Protein AF-H6CS92-F1 (afdb_monomer_lite)

Organism: NCBI:txid32224

Sequence (119 aa):
ASGGAFRDWPVEKLKEVKVADALKHPNWNMGKKITVDSATLFNKGLEVIEAHYLFGAEYDDIEIVIHPQSIIHSMIETQDSSVLAQLGWPDMRLPILYTMSWPERIYCSEVTWPRLDLC

Radius of gyration: 16.52 Å; chains: 1; bounding box: 40×36×41 Å

InterPro domains:
  IPR003821 1-deoxy-D-xylulose 5-phosphate reductoisomerase [PTHR30525] (1-119)
  IPR013644 1-deoxy-D-xylulose 5-phosphate reductoisomerase, C-terminal [PF08436] (1-55)
  IPR026877 DXP reductoisomerase, C-terminal domain [PF13288] (87-117)

Secondary structure (DSSP, 8-state):
----TTTTS-GGGGGG--HHHHT--SS----HHHHHHHHTTHHHHHHHHHHHHHH---GGG------TT--EEEEEE-TTS-EEEEE--S-THHHHHHHHHTTS-----TTTSPPPP--

Foldseek 3Di:
DLCAQCNPPDPVCVVVDDLVSLCPTDADDDDSVVSNCSNVVVNVVVVLVVCCVVPVDDSVLDDDDHDNQCQFVDWDQDPVRDIDTDGDRPDPVVVVQCVVQPPDDDDDDCVRGNDDDPD

pLDDT: mean 92.01, std 5.82, range [71.38, 98.25]

Structure (mmCIF, N/CA/C/O backbone):
data_AF-H6CS92-F1
#
_entry.id   AF-H6CS92-F1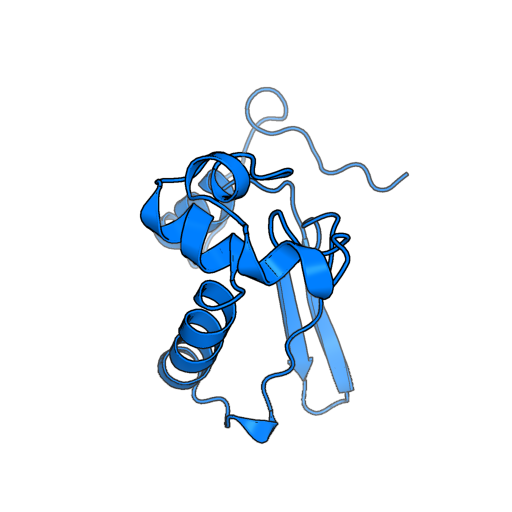
#
loop_
_atom_site.group_PDB
_atom_site.id
_atom_site.type_symbol
_atom_site.label_atom_id
_atom_site.label_alt_id
_atom_site.label_comp_id
_atom_site.label_asym_id
_atom_site.label_entity_id
_atom_site.label_seq_id
_atom_site.pdbx_PDB_ins_code
_atom_site.Cartn_x
_atom_site.Cartn_y
_atom_site.Cartn_z
_atom_site.occupancy
_atom_site.B_iso_or_equiv
_atom_site.auth_seq_id
_atom_site.auth_comp_id
_atom_site.auth_asym_id
_atom_site.auth_atom_id
_atom_site.pdbx_PDB_model_num
ATOM 1 N N . ALA A 1 1 ? -1.927 -2.533 4.140 1.00 81.00 1 ALA A N 1
ATOM 2 C CA . ALA A 1 1 ? -2.192 -1.227 4.800 1.00 81.00 1 ALA A CA 1
ATOM 3 C C . ALA A 1 1 ? -1.440 -1.148 6.127 1.00 81.00 1 ALA A C 1
ATOM 5 O O . ALA A 1 1 ? -1.351 -2.168 6.789 1.00 81.00 1 ALA A O 1
ATOM 6 N N . SER A 1 2 ? -0.954 0.016 6.574 1.00 81.81 2 SER A N 1
ATOM 7 C CA . SER A 1 2 ? -0.277 0.138 7.888 1.00 81.81 2 SER A CA 1
ATOM 8 C C . SER A 1 2 ? -1.219 -0.086 9.088 1.00 81.81 2 SER A C 1
ATOM 10 O O . SER A 1 2 ? -0.782 -0.490 10.168 1.00 81.81 2 SER A O 1
ATOM 12 N N . GLY A 1 3 ? -2.519 0.167 8.889 1.00 79.38 3 GLY A N 1
ATOM 13 C CA . GLY A 1 3 ? -3.561 0.137 9.920 1.00 79.38 3 GLY A CA 1
ATOM 14 C C . GLY A 1 3 ? -3.850 1.498 10.567 1.00 79.38 3 GLY A C 1
ATOM 15 O O . GLY A 1 3 ? -4.811 1.609 11.319 1.00 79.38 3 GLY A O 1
ATOM 16 N N . GLY A 1 4 ? -3.065 2.536 10.254 1.00 83.12 4 GLY A N 1
ATOM 17 C CA . GLY A 1 4 ? -3.279 3.892 10.767 1.00 83.12 4 GLY A CA 1
ATOM 18 C C . GLY A 1 4 ? -2.969 4.062 12.262 1.00 83.12 4 GLY A C 1
ATOM 19 O O . GLY A 1 4 ? -2.523 3.140 12.943 1.00 83.12 4 GLY A O 1
ATOM 20 N N . ALA A 1 5 ? -3.188 5.274 12.782 1.00 82.44 5 ALA A N 1
ATOM 21 C CA . ALA A 1 5 ? -2.836 5.644 14.160 1.00 82.44 5 ALA A CA 1
ATOM 22 C C . ALA A 1 5 ? -3.700 4.959 15.239 1.00 82.44 5 ALA A C 1
ATOM 24 O O . ALA A 1 5 ? -3.266 4.826 16.382 1.00 82.44 5 ALA A O 1
ATOM 25 N N . PHE A 1 6 ? -4.915 4.526 14.886 1.00 88.94 6 PHE A N 1
ATOM 26 C CA . PHE A 1 6 ? -5.904 4.007 15.837 1.00 88.94 6 PHE A CA 1
ATOM 27 C C . PHE A 1 6 ? -6.057 2.484 15.816 1.00 88.94 6 PHE A C 1
ATOM 29 O O . PHE A 1 6 ? -6.911 1.964 16.526 1.00 88.94 6 PHE A O 1
ATOM 36 N N . ARG A 1 7 ? -5.229 1.767 15.042 1.00 86.12 7 ARG A N 1
ATOM 37 C CA . ARG A 1 7 ? -5.308 0.305 14.871 1.00 86.12 7 ARG A CA 1
ATOM 38 C C . ARG A 1 7 ? -5.452 -0.454 16.192 1.00 86.12 7 ARG A C 1
ATOM 40 O O . ARG A 1 7 ? -6.283 -1.345 16.299 1.00 86.12 7 ARG A O 1
ATOM 47 N N . ASP A 1 8 ? -4.629 -0.088 17.172 1.00 87.25 8 ASP A N 1
ATOM 48 C CA . ASP A 1 8 ? -4.508 -0.805 18.445 1.00 87.25 8 ASP A CA 1
ATOM 49 C C . ASP A 1 8 ? -5.315 -0.131 19.574 1.00 87.25 8 ASP A C 1
ATOM 51 O O . ASP A 1 8 ? -5.143 -0.448 20.752 1.00 87.25 8 ASP A O 1
ATOM 55 N N . TRP A 1 9 ? -6.163 0.853 19.249 1.00 89.69 9 TRP A N 1
ATOM 56 C CA . TRP A 1 9 ? -6.960 1.565 20.245 1.00 89.69 9 TRP A CA 1
ATOM 57 C C . TRP A 1 9 ? -8.256 0.802 20.554 1.00 89.69 9 TRP A C 1
ATOM 59 O O . TRP A 1 9 ? -8.882 0.261 19.643 1.00 89.69 9 TRP A O 1
ATOM 69 N N . PRO A 1 10 ? -8.717 0.804 21.819 1.00 92.38 10 PRO A N 1
ATOM 70 C CA . PRO A 1 10 ? -10.042 0.301 22.164 1.00 92.38 10 PRO A CA 1
ATOM 71 C C . PRO A 1 10 ? -11.140 1.037 21.391 1.00 92.38 10 PRO A C 1
ATOM 73 O O . PRO A 1 10 ? -11.102 2.267 21.273 1.00 92.38 10 PRO A O 1
ATOM 76 N N . VAL A 1 11 ? -12.142 0.294 20.918 1.00 91.81 11 VAL A N 1
ATOM 77 C CA . VAL A 1 11 ? -13.250 0.817 20.100 1.00 91.81 11 VAL A CA 1
ATOM 78 C C . VAL A 1 11 ? -13.990 1.952 20.811 1.00 91.81 11 VAL A C 1
ATOM 80 O O . VAL A 1 11 ? -14.405 2.926 20.185 1.00 91.81 11 VAL A O 1
ATOM 83 N N . GLU A 1 12 ? -14.110 1.880 22.133 1.00 94.12 12 GLU A N 1
ATOM 84 C CA . GLU A 1 12 ? -14.791 2.876 22.959 1.00 94.12 12 GLU A CA 1
ATOM 85 C C . GLU A 1 12 ? -14.104 4.243 22.879 1.00 94.12 12 GLU A C 1
ATOM 87 O O . GLU A 1 12 ? -14.780 5.272 22.884 1.00 94.12 12 GLU A O 1
ATOM 92 N N . LYS A 1 13 ? -12.771 4.260 22.739 1.00 92.38 13 LYS A N 1
ATOM 93 C CA . LYS A 1 13 ? -11.983 5.494 22.622 1.00 92.38 13 LYS A CA 1
ATOM 94 C C . LYS A 1 13 ? -12.112 6.153 21.254 1.00 92.38 13 LYS A C 1
ATOM 96 O O . LYS A 1 13 ? -11.861 7.350 21.143 1.00 92.38 13 LYS A O 1
ATOM 101 N N . LEU A 1 14 ? -12.530 5.412 20.224 1.00 91.94 14 LEU A N 1
ATOM 102 C CA . LEU A 1 14 ? -12.639 5.936 18.858 1.00 91.94 14 LEU A CA 1
ATOM 103 C C . LEU A 1 14 ? -13.655 7.081 18.741 1.00 91.94 14 LEU A C 1
ATOM 105 O O . LEU A 1 14 ? -13.540 7.905 17.842 1.00 91.94 14 LEU A O 1
ATOM 109 N N . LYS A 1 15 ? -14.619 7.183 19.666 1.00 92.00 15 LYS A N 1
ATOM 110 C CA . LYS A 1 15 ? -15.614 8.270 19.692 1.00 92.00 15 LYS A CA 1
ATOM 111 C C . LYS A 1 15 ? -15.035 9.624 20.110 1.00 92.00 15 LYS A C 1
ATOM 113 O O . LYS A 1 15 ? -15.647 10.652 19.842 1.00 92.00 15 LYS A O 1
ATOM 118 N N . GLU A 1 16 ? -13.883 9.625 20.775 1.00 93.81 16 GLU A N 1
ATOM 119 C CA . GLU A 1 16 ? -13.283 10.816 21.389 1.00 93.81 16 GLU A CA 1
ATOM 120 C C . GLU A 1 16 ? -11.994 11.268 20.686 1.00 93.81 16 GLU A C 1
ATOM 122 O O . GLU A 1 16 ? -11.365 12.243 21.108 1.00 93.81 16 GLU A O 1
ATOM 127 N N . VAL A 1 17 ? -11.590 10.571 19.617 1.00 93.50 17 VAL A N 1
ATOM 128 C CA . VAL A 1 17 ? -10.349 10.859 18.889 1.00 93.50 17 VAL A CA 1
ATOM 129 C C . VAL A 1 17 ? -10.372 12.256 18.284 1.00 93.50 17 VAL A C 1
ATOM 131 O O . VAL A 1 17 ? -11.384 12.727 17.759 1.00 93.50 17 VAL A O 1
ATOM 134 N N . LYS A 1 18 ? -9.222 12.925 18.317 1.00 92.56 18 LYS A N 1
ATOM 135 C CA . LYS A 1 18 ? -9.041 14.244 17.713 1.00 92.56 18 LYS A CA 1
ATOM 136 C C . LYS A 1 18 ? -8.142 14.145 16.492 1.00 92.56 18 LYS A C 1
ATOM 138 O O . LYS A 1 18 ? -7.320 13.243 16.356 1.00 92.56 18 LYS A O 1
ATOM 143 N N . VAL A 1 19 ? -8.211 15.164 15.636 1.00 90.06 19 VAL A N 1
ATOM 144 C CA . VAL A 1 19 ? -7.291 15.307 14.494 1.00 90.06 19 VAL A CA 1
ATOM 145 C C . VAL A 1 19 ? -5.830 15.262 14.955 1.00 90.06 19 VAL A C 1
ATOM 147 O O . VAL A 1 19 ? -4.998 14.634 14.312 1.00 90.06 19 VAL A O 1
ATOM 150 N N . ALA A 1 20 ? -5.517 15.871 16.102 1.00 89.81 20 ALA A N 1
ATOM 151 C CA . ALA A 1 20 ? -4.171 15.848 16.672 1.00 89.81 20 ALA A CA 1
ATOM 152 C C . ALA A 1 20 ? -3.669 14.432 17.020 1.00 89.81 20 ALA A C 1
ATOM 154 O O . ALA A 1 20 ? -2.460 14.206 17.005 1.00 89.81 20 ALA A O 1
ATOM 155 N N . ASP A 1 21 ? -4.571 13.491 17.310 1.00 88.31 21 ASP A N 1
ATOM 156 C CA . ASP A 1 21 ? -4.221 12.094 17.575 1.00 88.31 21 ASP A CA 1
ATOM 157 C C . ASP A 1 21 ? -3.947 11.346 16.267 1.00 88.31 21 ASP A C 1
ATOM 159 O O . ASP A 1 21 ? -2.953 10.631 16.166 1.00 88.31 21 ASP A O 1
ATOM 163 N N . ALA A 1 22 ? -4.756 11.598 15.231 1.00 87.19 22 ALA A N 1
ATOM 164 C CA . ALA A 1 22 ? -4.569 11.014 13.903 1.00 87.19 22 ALA A CA 1
ATOM 165 C C . ALA A 1 22 ? -3.238 11.433 13.252 1.00 87.19 22 ALA A C 1
ATOM 167 O O . ALA A 1 22 ? -2.607 10.636 12.564 1.00 87.19 22 ALA A O 1
ATOM 168 N N . LEU A 1 23 ? -2.782 12.671 13.489 1.00 86.38 23 LEU A N 1
ATOM 169 C CA . LEU A 1 23 ? -1.551 13.213 12.896 1.00 86.38 23 LEU A CA 1
ATOM 170 C C . LEU A 1 23 ? -0.250 12.558 13.399 1.00 86.38 23 LEU A C 1
ATOM 172 O O . LEU A 1 23 ? 0.814 12.836 12.849 1.00 86.38 23 LEU A O 1
ATOM 176 N N . LYS A 1 24 ? -0.309 11.674 14.402 1.00 80.19 24 LYS A N 1
ATOM 177 C CA . LYS A 1 24 ? 0.842 10.924 14.930 1.00 80.19 24 LYS A CA 1
ATOM 178 C C . LYS A 1 24 ? 1.010 9.584 14.197 1.00 80.19 24 LYS A C 1
ATOM 180 O O . LYS A 1 24 ? 0.887 8.521 14.800 1.00 80.19 24 LYS A O 1
ATOM 185 N N . HIS A 1 25 ? 1.243 9.625 12.884 1.00 74.62 25 HIS A N 1
ATOM 186 C CA . HIS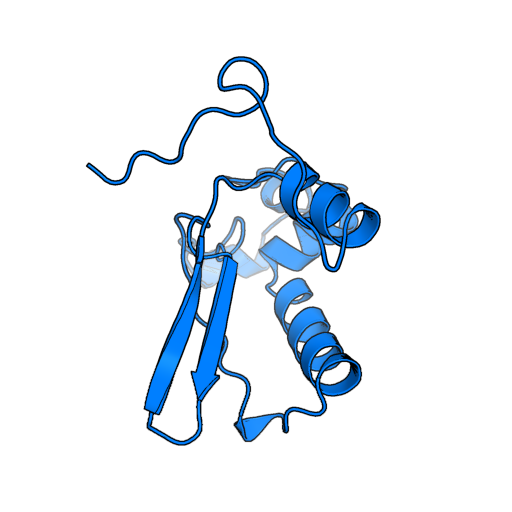 A 1 25 ? 1.347 8.406 12.075 1.00 74.62 25 HIS A CA 1
ATOM 187 C C . HIS A 1 25 ? 2.660 7.643 12.361 1.00 74.62 25 HIS A C 1
ATOM 189 O O . HIS A 1 25 ? 3.722 8.263 12.347 1.00 74.62 25 HIS A O 1
ATOM 195 N N . PRO A 1 26 ? 2.629 6.309 12.564 1.00 71.38 26 PRO A N 1
ATOM 196 C CA . PRO A 1 26 ? 3.803 5.551 13.015 1.00 71.38 26 PRO A CA 1
ATOM 197 C C . PRO A 1 26 ? 4.915 5.411 11.962 1.00 71.38 26 PRO A C 1
ATOM 199 O O . PRO A 1 26 ? 6.088 5.459 12.312 1.00 71.38 26 PRO A O 1
ATOM 202 N N . ASN A 1 27 ? 4.556 5.256 10.680 1.00 72.44 27 ASN A N 1
ATOM 203 C CA . ASN A 1 27 ? 5.518 4.828 9.648 1.00 72.44 27 ASN A CA 1
ATOM 204 C C . ASN A 1 27 ? 5.822 5.865 8.556 1.00 72.44 27 ASN A C 1
ATOM 206 O O . ASN A 1 27 ? 6.776 5.696 7.809 1.00 72.44 27 ASN A O 1
ATOM 210 N N . TRP A 1 28 ? 4.990 6.897 8.407 1.00 74.06 28 TRP A N 1
ATOM 211 C CA . TRP A 1 28 ? 4.991 7.757 7.223 1.00 74.06 28 TRP A CA 1
ATOM 212 C C . TRP A 1 28 ? 4.858 9.219 7.629 1.00 74.06 28 TRP A C 1
ATOM 214 O O . TRP A 1 28 ? 4.011 9.562 8.454 1.00 74.06 28 TRP A O 1
ATOM 224 N N . ASN A 1 29 ? 5.657 10.084 7.006 1.00 80.50 29 ASN A N 1
ATOM 225 C CA . ASN A 1 29 ? 5.516 11.530 7.117 1.00 80.50 29 ASN A CA 1
ATOM 226 C C . ASN A 1 29 ? 4.734 12.046 5.903 1.00 80.50 29 ASN A C 1
ATOM 228 O O . ASN A 1 29 ? 5.256 12.067 4.790 1.00 80.50 29 ASN A O 1
ATOM 232 N N . MET A 1 30 ? 3.464 12.401 6.108 1.00 87.50 30 MET A N 1
ATOM 233 C CA . MET A 1 30 ? 2.524 12.713 5.028 1.00 87.50 30 MET A CA 1
ATOM 234 C C . MET A 1 30 ? 1.714 13.983 5.314 1.00 87.50 30 MET A C 1
ATOM 236 O O . MET A 1 30 ? 1.656 14.482 6.440 1.00 87.50 30 MET A O 1
ATOM 240 N N . GLY A 1 31 ? 1.037 14.495 4.283 1.00 89.19 31 GLY A N 1
ATOM 241 C CA . GLY A 1 31 ? 0.110 15.618 4.415 1.00 89.19 31 GLY A CA 1
ATOM 242 C C . GLY A 1 31 ? -1.077 15.309 5.339 1.00 89.19 31 GLY A C 1
ATOM 243 O O . GLY A 1 31 ? -1.530 14.174 5.450 1.00 89.19 31 GLY A O 1
ATOM 244 N N . LYS A 1 32 ? -1.640 16.341 5.980 1.00 90.94 32 LYS A N 1
ATOM 245 C CA . LYS A 1 32 ? -2.677 16.175 7.020 1.00 90.94 32 LYS A CA 1
ATOM 246 C C . LYS A 1 32 ? -3.897 15.361 6.566 1.00 90.94 32 LYS A C 1
ATOM 248 O O . LYS A 1 32 ? -4.380 14.541 7.336 1.00 90.94 32 LYS A O 1
ATOM 253 N N . LYS A 1 33 ? -4.380 15.576 5.335 1.00 92.94 33 LYS A N 1
ATOM 254 C CA . LYS A 1 33 ? -5.566 14.890 4.788 1.00 92.94 33 LYS A CA 1
ATOM 255 C C . LYS A 1 33 ? -5.345 13.380 4.696 1.00 92.94 33 LYS A C 1
ATOM 257 O O . LYS A 1 33 ? -6.092 12.627 5.303 1.00 92.94 33 LYS A O 1
ATOM 262 N N . ILE A 1 34 ? -4.288 12.952 4.003 1.00 89.06 34 ILE A N 1
ATOM 263 C CA . ILE A 1 34 ? -3.968 11.525 3.843 1.00 89.06 34 ILE A CA 1
ATOM 264 C C . ILE A 1 34 ? -3.648 10.859 5.187 1.00 89.06 34 ILE A C 1
ATOM 266 O O . ILE A 1 34 ? -4.012 9.710 5.413 1.00 89.06 34 ILE A O 1
ATOM 270 N N . THR A 1 35 ? -3.045 11.591 6.126 1.00 88.50 35 THR A N 1
ATOM 271 C CA . THR A 1 35 ? -2.798 11.071 7.472 1.00 88.50 35 THR A CA 1
ATOM 272 C C . THR A 1 35 ? -4.095 10.779 8.233 1.00 88.50 35 THR A C 1
ATOM 274 O O . THR A 1 35 ? -4.204 9.728 8.863 1.00 88.50 35 THR A O 1
ATOM 277 N N . VAL A 1 36 ? -5.095 11.663 8.148 1.00 91.12 36 VAL A N 1
ATOM 278 C CA . VAL A 1 36 ? -6.419 11.422 8.747 1.00 91.12 36 VAL A CA 1
ATOM 279 C C . VAL A 1 36 ? -7.133 10.267 8.045 1.00 91.12 36 VAL A C 1
ATOM 281 O O . VAL A 1 36 ? -7.644 9.381 8.724 1.00 91.12 36 VAL A O 1
ATOM 284 N N . ASP A 1 37 ? -7.101 10.221 6.714 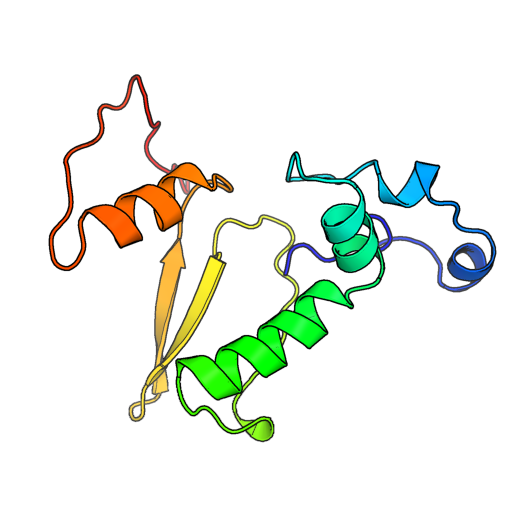1.00 91.69 37 ASP A N 1
ATOM 285 C CA . ASP A 1 37 ? -7.708 9.129 5.947 1.00 91.69 37 ASP A CA 1
ATOM 286 C C . ASP A 1 37 ? -7.056 7.770 6.247 1.00 91.69 37 ASP A C 1
ATOM 288 O O . ASP A 1 37 ? -7.729 6.742 6.249 1.00 91.69 37 ASP A O 1
ATOM 292 N N . SER A 1 38 ? -5.748 7.742 6.514 1.00 88.06 38 SER A N 1
ATOM 293 C CA . SER A 1 38 ? -5.042 6.539 6.965 1.00 88.06 38 SER A CA 1
ATOM 294 C C . SER A 1 38 ? -5.519 6.111 8.356 1.00 88.06 38 SER A C 1
ATOM 296 O O . SER A 1 38 ? -5.789 4.932 8.580 1.00 88.06 38 SER A O 1
ATOM 298 N N . ALA A 1 39 ? -5.693 7.061 9.283 1.00 88.00 39 ALA A N 1
ATOM 299 C CA . ALA A 1 39 ? -6.174 6.781 10.636 1.00 88.00 39 ALA A CA 1
ATOM 300 C C . ALA A 1 39 ? -7.613 6.234 10.670 1.00 88.00 39 ALA A C 1
ATOM 302 O O . ALA A 1 39 ? -7.939 5.458 11.565 1.00 88.00 39 ALA A O 1
ATOM 303 N N . THR A 1 40 ? -8.457 6.603 9.702 1.00 90.12 40 THR A N 1
ATOM 304 C CA . THR A 1 40 ? -9.831 6.089 9.555 1.00 90.12 40 THR A CA 1
ATOM 305 C C . THR A 1 40 ? -9.942 4.894 8.607 1.00 90.12 40 THR A C 1
ATOM 307 O O . THR A 1 40 ? -11.043 4.392 8.398 1.00 90.12 40 THR A O 1
ATOM 310 N N . LEU A 1 41 ? -8.830 4.460 8.001 1.00 90.56 41 LEU A N 1
ATOM 311 C CA . LEU A 1 41 ? -8.771 3.507 6.885 1.00 90.56 41 LEU A CA 1
ATOM 312 C C . LEU A 1 41 ? -9.529 3.941 5.618 1.00 90.56 41 LEU A C 1
ATOM 314 O O . LEU A 1 41 ? -9.539 3.201 4.635 1.00 90.56 41 LEU A O 1
ATOM 318 N N . PHE A 1 42 ? -10.092 5.152 5.579 1.00 93.75 42 PHE A N 1
ATOM 319 C CA . PHE A 1 42 ? -10.771 5.673 4.396 1.00 93.75 42 PHE A CA 1
ATOM 320 C C . PHE A 1 42 ? -9.824 5.785 3.199 1.00 93.75 42 PHE A C 1
ATOM 322 O O . PHE A 1 42 ? -10.229 5.535 2.067 1.00 93.75 42 PHE A O 1
ATOM 329 N N . ASN A 1 43 ? -8.537 6.047 3.456 1.00 93.44 43 ASN A N 1
ATOM 330 C CA . ASN A 1 43 ? -7.499 6.014 2.427 1.00 93.44 43 ASN A CA 1
ATOM 331 C C . ASN A 1 43 ? -7.493 4.671 1.691 1.00 93.44 43 ASN A C 1
ATOM 333 O O . ASN A 1 43 ? -7.411 4.634 0.472 1.00 93.44 43 ASN A O 1
ATOM 337 N N . LYS A 1 44 ? -7.641 3.564 2.425 1.00 94.12 44 LYS A N 1
ATOM 338 C CA . LYS A 1 44 ? -7.634 2.234 1.824 1.00 94.12 44 LYS A CA 1
ATOM 339 C C . LYS A 1 44 ? -8.907 1.965 1.019 1.00 94.12 44 LYS A C 1
ATOM 341 O O . LYS A 1 44 ? -8.823 1.326 -0.017 1.00 94.12 44 LYS A O 1
ATOM 346 N N . GLY A 1 45 ? -10.051 2.507 1.439 1.00 94.44 45 GLY A N 1
ATOM 347 C CA . GLY A 1 45 ? -11.276 2.481 0.631 1.00 94.44 45 GLY A CA 1
ATOM 348 C C . GLY A 1 45 ? -11.117 3.216 -0.705 1.00 94.44 45 GLY A C 1
ATOM 349 O O . GLY A 1 45 ? -11.541 2.708 -1.738 1.00 94.44 45 GLY A O 1
ATOM 350 N N . LEU A 1 46 ? -10.447 4.374 -0.705 1.00 96.56 46 LEU A N 1
ATOM 351 C CA . LEU A 1 46 ? -10.116 5.093 -1.941 1.00 96.56 46 LEU A CA 1
ATOM 352 C C . LEU A 1 46 ? -9.148 4.295 -2.825 1.00 96.56 46 LEU A C 1
ATOM 354 O O . LEU A 1 46 ? -9.354 4.224 -4.031 1.00 96.56 46 LEU A O 1
ATOM 358 N N . GLU A 1 47 ? -8.142 3.655 -2.229 1.00 95.81 47 GLU A N 1
ATOM 359 C CA . GLU A 1 47 ? -7.168 2.822 -2.949 1.00 95.81 47 GLU A CA 1
ATOM 360 C C . GLU A 1 47 ? -7.789 1.537 -3.535 1.00 95.81 47 GLU A C 1
ATOM 362 O O . GLU A 1 47 ? -7.315 1.048 -4.555 1.00 95.81 47 GLU A O 1
ATOM 367 N N . VAL A 1 48 ? -8.865 0.995 -2.946 1.00 97.38 48 VAL A N 1
ATOM 368 C CA . VAL A 1 48 ? -9.639 -0.107 -3.558 1.00 97.38 48 VAL A CA 1
ATOM 369 C C . VAL A 1 48 ? -10.327 0.364 -4.836 1.00 97.38 48 VAL A C 1
ATOM 371 O O . VAL A 1 48 ? -10.228 -0.293 -5.870 1.00 97.38 48 VAL A O 1
ATOM 374 N N . ILE A 1 49 ? -10.992 1.522 -4.784 1.00 97.88 49 ILE A N 1
ATOM 375 C CA . ILE A 1 49 ? -11.620 2.122 -5.969 1.00 97.88 49 ILE A CA 1
ATOM 376 C C . ILE A 1 49 ? -10.549 2.411 -7.028 1.00 97.88 49 ILE A C 1
ATOM 378 O O . ILE A 1 49 ? -10.733 2.099 -8.200 1.00 97.88 49 ILE A O 1
ATOM 382 N N . GLU A 1 50 ? -9.408 2.967 -6.623 1.00 97.94 50 GLU A N 1
ATOM 383 C CA . GLU A 1 50 ? -8.272 3.208 -7.512 1.00 97.94 50 GLU A CA 1
ATOM 384 C C . GLU A 1 50 ? -7.779 1.919 -8.184 1.00 97.94 50 GLU A C 1
ATOM 386 O O . GLU A 1 50 ? -7.615 1.907 -9.401 1.00 97.94 50 GLU A O 1
ATOM 391 N N . ALA A 1 51 ? -7.597 0.827 -7.435 1.00 97.25 51 ALA A N 1
ATOM 392 C CA . ALA A 1 51 ? -7.151 -0.451 -7.988 1.00 97.25 51 ALA A CA 1
ATOM 393 C C . ALA A 1 51 ? -8.137 -1.018 -9.024 1.00 97.25 51 ALA A C 1
ATOM 395 O O . ALA A 1 51 ? -7.707 -1.475 -10.086 1.00 97.25 51 ALA A O 1
ATOM 396 N N . HIS A 1 52 ? -9.444 -0.913 -8.761 1.00 97.69 52 HIS A N 1
ATOM 397 C CA . HIS A 1 52 ? -10.484 -1.281 -9.723 1.00 97.69 52 HIS A CA 1
ATOM 398 C C . HIS A 1 52 ? -10.336 -0.502 -11.040 1.00 97.69 52 HIS A C 1
ATOM 400 O O . HIS A 1 52 ? -10.305 -1.096 -12.115 1.00 97.69 52 HIS A O 1
ATOM 406 N N . TYR A 1 53 ? -10.166 0.823 -10.975 1.00 98.19 53 TYR A N 1
ATOM 407 C CA . TYR A 1 53 ? -10.053 1.649 -12.182 1.00 98.19 53 TYR A CA 1
ATOM 408 C C . TYR A 1 53 ? -8.701 1.531 -12.899 1.00 98.19 53 TYR A C 1
ATOM 410 O O . TYR A 1 53 ? -8.666 1.585 -14.127 1.00 98.19 53 TYR A O 1
ATOM 418 N N . LEU A 1 54 ? -7.589 1.401 -12.169 1.00 97.69 54 LEU A N 1
ATOM 419 C CA . LEU A 1 54 ? -6.251 1.329 -12.766 1.00 97.69 54 LEU A CA 1
ATOM 420 C C . LEU A 1 54 ? -5.961 -0.033 -13.399 1.00 97.69 54 LEU A C 1
ATOM 422 O O . LEU A 1 54 ? -5.267 -0.089 -14.414 1.00 97.69 54 LEU A O 1
ATOM 426 N N . PHE A 1 55 ? -6.464 -1.117 -12.803 1.00 96.62 55 PHE A N 1
ATOM 427 C CA . PHE A 1 55 ? -6.094 -2.482 -13.187 1.00 96.62 55 PHE A CA 1
ATOM 428 C C . PHE A 1 55 ? -7.268 -3.326 -13.691 1.00 96.62 55 PHE A C 1
ATOM 430 O O . PHE A 1 55 ? -7.042 -4.431 -14.174 1.00 96.62 55 PHE A O 1
ATOM 437 N N . GLY A 1 56 ? -8.504 -2.824 -13.611 1.00 96.19 56 GLY A N 1
ATOM 438 C CA . GLY A 1 56 ? -9.697 -3.559 -14.034 1.00 96.19 56 GLY A CA 1
ATOM 439 C C . GLY A 1 56 ? -10.049 -4.742 -13.127 1.00 96.19 56 GLY A C 1
ATOM 440 O O . GLY A 1 56 ? -10.727 -5.656 -13.582 1.00 96.19 56 GLY A O 1
ATOM 441 N N . ALA A 1 57 ? -9.564 -4.756 -11.882 1.00 95.44 57 ALA A N 1
ATOM 442 C CA . ALA A 1 57 ? -9.888 -5.793 -10.904 1.00 95.44 57 ALA A CA 1
ATOM 443 C C . ALA A 1 57 ? -11.316 -5.604 -10.373 1.00 95.44 57 ALA A C 1
ATOM 445 O O . ALA A 1 57 ? -11.693 -4.485 -10.020 1.00 95.44 57 ALA A O 1
ATOM 446 N N . GLU A 1 58 ? -12.106 -6.673 -10.288 1.00 97.50 58 GLU A N 1
ATOM 447 C CA . GLU A 1 58 ? -13.426 -6.614 -9.655 1.00 97.50 58 GLU A CA 1
ATOM 448 C C . GLU A 1 58 ? -13.287 -6.410 -8.141 1.00 97.50 58 GLU A C 1
ATOM 450 O O . GLU A 1 58 ? -12.292 -6.804 -7.538 1.00 97.50 58 GLU A O 1
ATOM 455 N N . TYR A 1 59 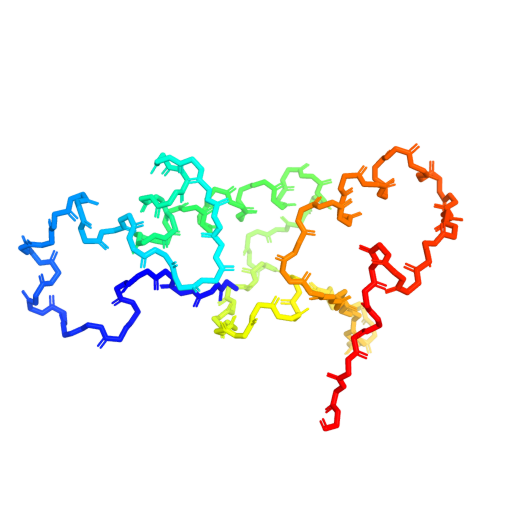? -14.280 -5.789 -7.499 1.00 97.31 59 TYR A N 1
ATOM 456 C CA . TYR A 1 59 ? -14.205 -5.506 -6.057 1.00 97.31 59 TYR A CA 1
ATOM 457 C C . TYR A 1 59 ? -14.049 -6.771 -5.204 1.00 97.31 59 TYR A C 1
ATOM 459 O O . TYR A 1 59 ? -13.363 -6.726 -4.184 1.00 97.31 59 TYR A O 1
ATOM 467 N N . ASP A 1 60 ? -14.650 -7.881 -5.637 1.00 97.31 60 ASP A N 1
ATOM 468 C CA . ASP A 1 60 ? -14.551 -9.179 -4.962 1.00 97.31 60 ASP A CA 1
ATOM 469 C C . ASP A 1 60 ? -13.137 -9.790 -5.064 1.00 97.31 60 ASP A C 1
ATOM 471 O O . ASP A 1 60 ? -12.784 -10.639 -4.249 1.00 97.31 60 ASP A O 1
ATOM 475 N N . ASP A 1 61 ? -12.307 -9.304 -5.996 1.00 96.81 61 ASP A N 1
ATOM 476 C CA . ASP A 1 61 ? -10.917 -9.730 -6.201 1.00 96.81 61 ASP A CA 1
ATOM 477 C C . ASP A 1 61 ? -9.898 -8.818 -5.480 1.00 96.81 61 ASP A C 1
ATOM 479 O O . ASP A 1 61 ? -8.685 -8.971 -5.647 1.00 96.81 61 ASP A O 1
ATOM 483 N N . ILE A 1 62 ? -10.353 -7.839 -4.683 1.00 97.62 62 ILE A N 1
ATOM 484 C CA . ILE A 1 62 ? -9.479 -6.890 -3.978 1.00 97.62 62 ILE A CA 1
ATOM 485 C C . ILE A 1 62 ? -9.555 -7.114 -2.465 1.00 97.62 62 ILE A C 1
ATOM 487 O O . ILE A 1 62 ? -10.471 -6.649 -1.784 1.00 97.62 62 ILE A O 1
ATOM 491 N N . GLU A 1 63 ? -8.524 -7.747 -1.904 1.00 96.69 63 GLU A N 1
ATOM 492 C CA . GLU A 1 63 ? -8.423 -7.967 -0.460 1.00 96.69 63 GLU A CA 1
ATOM 493 C C . GLU A 1 63 ? -7.589 -6.885 0.250 1.00 96.69 63 GLU A C 1
ATOM 495 O O . GLU A 1 63 ? -6.447 -6.577 -0.109 1.00 96.69 63 GLU A O 1
ATOM 500 N N . ILE A 1 64 ? -8.140 -6.320 1.331 1.00 94.56 64 ILE A N 1
ATOM 501 C CA . ILE A 1 64 ? -7.411 -5.401 2.210 1.00 94.56 64 ILE A CA 1
ATOM 502 C C . ILE A 1 64 ? -6.752 -6.179 3.349 1.00 94.56 64 ILE A C 1
ATOM 504 O O . ILE A 1 64 ? -7.412 -6.595 4.298 1.00 94.56 64 ILE A O 1
ATOM 508 N N . VAL A 1 65 ? -5.420 -6.232 3.335 1.00 94.38 65 VAL A N 1
ATOM 509 C CA . VAL A 1 65 ? -4.627 -6.819 4.425 1.00 94.38 65 VAL A CA 1
ATOM 510 C C . VAL A 1 65 ? -3.939 -5.734 5.259 1.00 94.38 65 VAL A C 1
ATOM 512 O O . VAL A 1 65 ? -3.339 -4.789 4.725 1.00 94.38 65 VAL A O 1
ATOM 515 N N . ILE A 1 66 ? -3.985 -5.856 6.590 1.00 92.31 66 ILE A N 1
ATOM 516 C CA . ILE A 1 66 ? -3.199 -5.013 7.502 1.00 92.31 66 ILE A CA 1
ATOM 517 C C . ILE A 1 66 ? -1.785 -5.593 7.639 1.00 92.31 66 ILE A C 1
ATOM 519 O O . ILE A 1 66 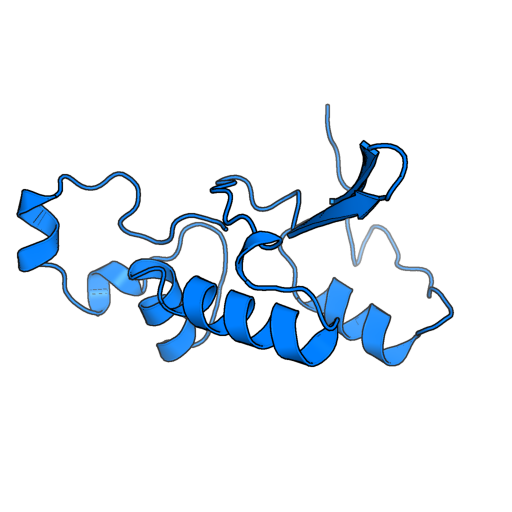? -1.592 -6.697 8.131 1.00 92.31 66 ILE A O 1
ATOM 523 N N . HIS A 1 67 ? -0.790 -4.810 7.234 1.00 93.88 67 HIS A N 1
ATOM 524 C CA . HIS A 1 67 ? 0.636 -5.106 7.308 1.00 93.88 67 HIS A CA 1
ATOM 525 C C . HIS A 1 67 ? 1.361 -3.942 8.018 1.00 93.88 67 HIS A C 1
ATOM 527 O O . HIS A 1 67 ? 1.770 -2.968 7.372 1.00 93.88 67 HIS A O 1
ATOM 533 N N . PRO A 1 68 ? 1.493 -4.005 9.358 1.00 89.44 68 PRO A N 1
ATOM 534 C CA . PRO A 1 68 ? 2.052 -2.941 10.193 1.00 89.44 68 PRO A CA 1
ATOM 535 C C . PRO A 1 68 ? 3.437 -2.451 9.782 1.00 89.44 68 PRO A C 1
ATOM 537 O O . PRO A 1 68 ? 3.724 -1.267 9.923 1.00 89.44 68 PRO A O 1
ATOM 540 N N . GLN A 1 69 ? 4.286 -3.346 9.278 1.00 91.06 69 GLN A N 1
ATOM 541 C CA . GLN A 1 69 ? 5.682 -3.057 8.954 1.00 91.06 69 GLN A CA 1
ATOM 542 C C . GLN A 1 69 ? 5.811 -2.199 7.692 1.00 91.06 69 GLN A C 1
ATOM 544 O O . GLN A 1 69 ? 6.801 -1.494 7.540 1.00 91.06 69 GLN A O 1
ATOM 549 N N . SER A 1 70 ? 4.799 -2.215 6.811 1.00 91.75 70 SER A N 1
ATOM 550 C CA . SER A 1 70 ? 4.811 -1.468 5.542 1.00 91.75 70 SER A CA 1
ATOM 551 C C . SER A 1 70 ? 6.052 -1.763 4.679 1.00 91.75 70 SER A C 1
ATOM 553 O O . SER A 1 70 ? 6.560 -0.865 4.017 1.00 91.75 70 SER A O 1
ATOM 555 N N . ILE A 1 71 ? 6.547 -3.010 4.720 1.00 94.88 71 ILE A N 1
ATOM 556 C CA . ILE A 1 71 ? 7.652 -3.486 3.871 1.00 94.88 71 ILE A CA 1
ATOM 557 C C . ILE A 1 71 ? 7.107 -4.091 2.582 1.00 94.88 71 ILE A C 1
ATOM 559 O O . ILE A 1 71 ? 7.607 -3.781 1.505 1.00 94.88 71 ILE A O 1
ATOM 563 N N . ILE A 1 72 ? 6.074 -4.932 2.686 1.00 96.62 72 ILE A N 1
ATOM 564 C CA . ILE A 1 72 ? 5.274 -5.354 1.535 1.00 96.62 72 ILE A CA 1
ATOM 565 C C . ILE A 1 72 ? 4.281 -4.230 1.234 1.00 96.62 72 ILE A C 1
ATOM 567 O O . ILE A 1 72 ? 3.420 -3.924 2.065 1.00 96.62 72 ILE A O 1
ATOM 571 N N . HIS A 1 73 ? 4.405 -3.612 0.060 1.00 95.81 73 HIS A N 1
ATOM 572 C CA . HIS A 1 73 ? 3.576 -2.461 -0.316 1.00 95.81 73 HIS A CA 1
ATOM 573 C C . HIS A 1 73 ? 2.228 -2.883 -0.897 1.00 95.81 73 HIS A C 1
ATOM 575 O O . HIS A 1 73 ? 1.211 -2.298 -0.533 1.00 95.81 73 HIS A O 1
ATOM 581 N N . SER A 1 74 ? 2.229 -3.928 -1.727 1.00 97.44 74 SER A N 1
ATOM 582 C CA . SER A 1 74 ? 1.056 -4.644 -2.248 1.00 97.44 74 SER A CA 1
ATOM 583 C C . SER A 1 74 ? 1.501 -5.965 -2.884 1.00 97.44 74 SER A C 1
ATOM 585 O O . SER A 1 74 ? 2.700 -6.210 -3.071 1.00 97.44 74 SER A O 1
ATOM 587 N N . MET A 1 75 ? 0.529 -6.814 -3.213 1.00 98.00 75 MET A N 1
ATOM 588 C CA . MET A 1 75 ? 0.735 -8.112 -3.852 1.00 98.00 75 MET A CA 1
ATOM 589 C C . MET A 1 75 ? -0.298 -8.316 -4.962 1.00 98.00 75 MET A C 1
ATOM 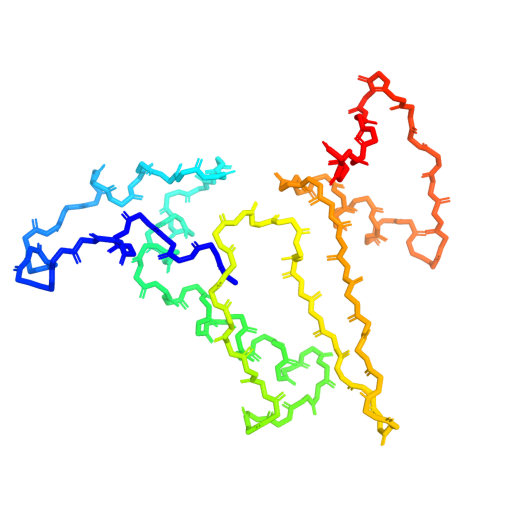591 O O . MET A 1 75 ? -1.348 -7.677 -4.940 1.00 98.00 75 MET A O 1
ATOM 595 N N . ILE A 1 76 ? 0.008 -9.199 -5.907 1.00 97.94 76 ILE A N 1
ATOM 596 C CA . ILE A 1 76 ? -0.927 -9.694 -6.918 1.00 97.94 76 ILE A CA 1
ATOM 597 C C . ILE A 1 76 ? -0.931 -11.220 -6.881 1.00 97.94 76 ILE A C 1
ATOM 599 O O . ILE A 1 76 ? 0.135 -11.836 -6.795 1.00 97.94 76 ILE A O 1
ATOM 603 N N . GLU A 1 77 ? -2.116 -11.814 -6.946 1.00 98.06 77 GLU A N 1
ATOM 604 C CA . GLU A 1 77 ? -2.292 -13.245 -7.181 1.00 98.06 77 GLU A CA 1
ATOM 605 C C . GLU A 1 77 ? -2.468 -13.481 -8.685 1.00 98.06 77 GLU A C 1
ATOM 607 O O . GLU A 1 77 ? -3.204 -12.761 -9.363 1.00 98.06 77 GLU A O 1
ATOM 612 N N . THR A 1 78 ? -1.743 -14.452 -9.231 1.00 96.88 78 THR A N 1
ATOM 613 C CA . THR A 1 78 ? -1.817 -14.846 -10.640 1.00 96.88 78 THR A CA 1
ATOM 614 C C . THR A 1 78 ? -2.738 -16.052 -10.822 1.00 96.88 78 THR A C 1
ATOM 616 O O . THR A 1 78 ? -3.080 -16.749 -9.872 1.00 96.88 78 THR A O 1
ATOM 619 N N . GLN A 1 79 ? -3.153 -16.329 -12.062 1.00 96.44 79 GLN A N 1
ATOM 620 C CA . GLN A 1 79 ? -4.139 -17.383 -12.367 1.00 96.44 79 GLN A CA 1
ATOM 621 C C . GLN A 1 79 ? -3.705 -18.806 -11.974 1.00 96.44 79 GLN A C 1
ATOM 623 O O . GLN A 1 79 ? -4.539 -19.700 -11.871 1.00 96.44 79 GLN A O 1
ATOM 628 N N . ASP A 1 80 ? -2.407 -19.027 -11.781 1.00 97.94 80 ASP A N 1
ATOM 629 C CA . ASP A 1 80 ? -1.810 -20.269 -11.286 1.00 97.94 80 ASP A CA 1
ATOM 630 C C . ASP A 1 80 ? -1.619 -20.278 -9.756 1.00 97.94 80 ASP A C 1
ATOM 632 O O . ASP A 1 80 ? -0.898 -21.124 -9.228 1.00 97.94 80 ASP A O 1
ATOM 636 N N . SER A 1 81 ? -2.258 -19.339 -9.048 1.00 96.06 81 SER A N 1
ATOM 637 C CA . SER A 1 81 ? -2.183 -19.134 -7.596 1.00 96.06 81 SER A CA 1
ATOM 638 C C . SER A 1 81 ? -0.803 -18.717 -7.072 1.00 96.06 81 SER A C 1
ATOM 640 O O . SER A 1 81 ? -0.560 -18.753 -5.864 1.00 96.06 81 SER A O 1
ATOM 642 N N . SER A 1 82 ? 0.124 -18.310 -7.948 1.00 98.00 82 SER A N 1
ATOM 643 C CA . SER A 1 82 ? 1.368 -17.677 -7.509 1.00 98.00 82 SER A CA 1
ATOM 644 C C . SER A 1 82 ? 1.092 -16.257 -7.003 1.00 98.00 82 SER A C 1
ATOM 646 O O . SER A 1 82 ? 0.243 -15.539 -7.523 1.00 98.00 82 SER A O 1
ATOM 648 N N . VAL A 1 83 ? 1.843 -15.827 -5.988 1.00 98.06 83 VAL A N 1
ATOM 649 C CA . VAL A 1 83 ? 1.738 -14.474 -5.429 1.00 98.06 83 VAL A CA 1
ATOM 650 C C . VAL A 1 83 ? 3.030 -13.718 -5.689 1.00 98.06 83 VAL A C 1
ATOM 652 O O . VAL A 1 83 ? 4.112 -14.142 -5.277 1.00 98.06 83 VAL A O 1
ATOM 655 N N . LEU A 1 84 ? 2.917 -12.572 -6.356 1.00 98.25 84 LEU A N 1
ATOM 656 C CA . LEU A 1 84 ? 4.024 -11.646 -6.570 1.00 98.25 84 LEU A CA 1
ATOM 657 C C . LEU A 1 84 ? 3.837 -10.423 -5.676 1.00 98.25 84 LEU A C 1
ATOM 659 O O . LEU A 1 84 ? 2.775 -9.808 -5.662 1.00 98.25 84 LEU A O 1
ATOM 663 N N . ALA A 1 85 ? 4.883 -10.051 -4.945 1.00 97.88 85 ALA A N 1
ATOM 664 C CA . ALA A 1 85 ? 4.860 -8.943 -4.000 1.00 97.88 85 ALA A CA 1
ATOM 665 C C . ALA A 1 85 ? 5.959 -7.930 -4.322 1.00 97.88 85 ALA A C 1
ATOM 667 O O . ALA A 1 85 ? 7.086 -8.309 -4.649 1.00 97.88 85 ALA A O 1
ATOM 668 N N . GLN A 1 86 ? 5.657 -6.639 -4.170 1.00 97.50 86 GLN A N 1
ATOM 669 C CA . GLN A 1 86 ? 6.682 -5.599 -4.200 1.00 97.50 86 GLN A CA 1
ATOM 670 C C . GLN A 1 86 ? 7.069 -5.211 -2.772 1.00 97.50 86 GLN A C 1
ATOM 672 O O . GLN A 1 86 ? 6.224 -4.811 -1.968 1.00 97.50 86 GLN A O 1
ATOM 677 N N . LEU A 1 87 ? 8.364 -5.348 -2.469 1.00 96.88 87 LEU A N 1
ATOM 678 C CA . LEU A 1 87 ? 8.944 -5.035 -1.167 1.00 96.88 87 LEU A CA 1
ATOM 679 C C . LEU A 1 87 ? 9.893 -3.840 -1.262 1.00 96.88 87 LEU A C 1
ATOM 681 O O . LEU A 1 87 ? 10.579 -3.648 -2.269 1.00 96.88 87 LEU A O 1
ATOM 685 N N . GLY A 1 88 ? 9.970 -3.061 -0.189 1.00 93.50 88 GLY A N 1
ATOM 686 C CA . GLY A 1 88 ? 10.953 -1.994 -0.033 1.00 93.50 88 GLY A CA 1
ATOM 687 C C . GLY A 1 88 ? 10.751 -1.224 1.263 1.00 93.50 88 GLY A C 1
ATOM 688 O O . GLY A 1 88 ? 9.725 -1.367 1.921 1.00 93.50 88 GLY A O 1
ATOM 689 N N . TRP A 1 89 ? 11.704 -0.363 1.612 1.00 92.56 89 TRP A N 1
ATOM 690 C CA . TRP A 1 89 ? 11.499 0.604 2.690 1.00 92.56 89 TRP A CA 1
ATOM 691 C C . TRP A 1 89 ? 10.260 1.479 2.419 1.00 92.56 89 TRP A C 1
ATOM 693 O O . TRP A 1 89 ? 9.972 1.747 1.248 1.00 92.56 89 TRP A O 1
ATOM 703 N N . PRO A 1 90 ? 9.537 1.938 3.460 1.00 91.81 90 PRO A N 1
ATOM 704 C CA . PRO A 1 90 ? 8.401 2.845 3.314 1.00 91.81 90 PRO A CA 1
ATOM 705 C C . PRO A 1 90 ? 8.876 4.235 2.865 1.00 91.81 90 PRO A C 1
ATOM 707 O O . PRO A 1 90 ? 9.024 5.164 3.657 1.00 91.81 90 PRO A O 1
ATOM 710 N N . ASP A 1 91 ? 9.158 4.358 1.569 1.00 91.69 91 ASP A N 1
ATOM 711 C CA . ASP A 1 91 ? 9.770 5.530 0.961 1.00 91.69 91 ASP A CA 1
ATOM 712 C C . ASP A 1 91 ? 9.162 5.825 -0.416 1.00 91.69 91 ASP A C 1
ATOM 714 O O . ASP A 1 91 ? 9.354 5.084 -1.384 1.00 91.69 91 ASP A O 1
ATOM 718 N N . MET A 1 92 ? 8.458 6.956 -0.510 1.00 93.00 92 MET A N 1
ATOM 719 C CA . MET A 1 92 ? 7.778 7.400 -1.731 1.00 93.00 92 MET A CA 1
ATOM 720 C C . MET A 1 92 ? 8.722 7.687 -2.894 1.00 93.00 92 MET A C 1
ATOM 722 O O . MET A 1 92 ? 8.276 7.703 -4.042 1.00 93.00 92 MET A O 1
ATOM 726 N N . ARG A 1 93 ? 10.021 7.882 -2.642 1.00 92.31 93 ARG A N 1
ATOM 727 C CA . ARG A 1 93 ? 10.989 8.043 -3.725 1.00 92.31 93 ARG A CA 1
ATOM 728 C C . ARG A 1 93 ? 10.930 6.844 -4.678 1.00 92.31 93 ARG A C 1
ATOM 730 O O . ARG A 1 93 ? 11.206 7.024 -5.858 1.00 92.31 93 ARG A O 1
ATOM 737 N N . LEU A 1 94 ? 10.631 5.626 -4.190 1.00 92.50 94 LEU A N 1
ATOM 738 C CA . LEU A 1 94 ? 10.760 4.390 -4.982 1.00 92.50 94 LEU A CA 1
ATOM 739 C C . LEU A 1 94 ? 9.679 4.302 -6.057 1.00 92.50 94 LEU A C 1
ATOM 741 O O . LEU A 1 94 ? 10.038 4.168 -7.229 1.00 92.50 94 LEU A O 1
ATOM 745 N N . PRO A 1 95 ? 8.380 4.414 -5.709 1.00 95.31 95 PRO A N 1
ATOM 746 C CA . PRO A 1 95 ? 7.337 4.459 -6.722 1.00 95.31 95 PRO A CA 1
ATOM 747 C C . PRO A 1 95 ? 7.501 5.665 -7.654 1.00 95.31 95 PRO A C 1
ATOM 749 O O . PRO A 1 95 ? 7.339 5.497 -8.856 1.00 95.31 95 PRO A O 1
ATOM 752 N N . ILE A 1 96 ? 7.905 6.842 -7.153 1.00 95.94 96 ILE A N 1
ATOM 753 C CA . ILE A 1 96 ? 8.133 8.032 -7.997 1.00 95.94 96 ILE A CA 1
ATOM 754 C C . ILE A 1 96 ? 9.261 7.799 -9.011 1.00 95.94 96 ILE A C 1
ATOM 756 O O . ILE A 1 96 ? 9.115 8.120 -10.186 1.00 95.94 96 ILE A O 1
ATOM 760 N N . LEU A 1 97 ? 10.390 7.229 -8.583 1.00 95.38 97 LEU A N 1
ATOM 761 C CA . LEU A 1 97 ? 11.485 6.906 -9.494 1.00 95.38 97 LEU A CA 1
ATOM 762 C C . LEU A 1 97 ? 11.021 5.917 -10.564 1.00 95.38 97 LEU A C 1
ATOM 764 O O . LEU A 1 97 ? 11.327 6.103 -11.738 1.00 95.38 97 LEU A O 1
ATOM 768 N N . TYR A 1 98 ? 10.273 4.888 -10.161 1.00 96.56 98 TYR A N 1
ATOM 769 C CA . TYR A 1 98 ? 9.818 3.863 -11.090 1.00 96.56 98 TYR A CA 1
ATOM 770 C C . TYR A 1 98 ? 8.841 4.413 -12.130 1.00 96.56 98 TYR A C 1
ATOM 772 O O . TYR A 1 98 ? 8.966 4.056 -13.295 1.00 96.56 98 TYR A O 1
ATOM 780 N N . THR A 1 99 ? 7.928 5.325 -11.771 1.00 97.75 99 THR A N 1
ATOM 781 C CA . THR A 1 99 ? 7.050 5.955 -12.775 1.00 97.75 99 THR A CA 1
ATOM 782 C C . THR A 1 99 ? 7.825 6.798 -13.786 1.00 97.75 99 THR A C 1
ATOM 784 O O . THR A 1 99 ? 7.425 6.870 -14.943 1.00 97.75 99 THR A O 1
ATOM 787 N N . MET A 1 100 ? 8.944 7.407 -13.380 1.00 97.62 100 MET A N 1
ATOM 788 C CA . MET A 1 100 ? 9.803 8.194 -14.271 1.00 97.62 100 MET A CA 1
ATOM 789 C C . MET A 1 100 ? 10.739 7.341 -15.132 1.00 97.62 100 MET A C 1
ATOM 791 O O . MET A 1 100 ? 11.170 7.806 -16.185 1.00 97.62 100 MET A O 1
ATOM 795 N N . SER A 1 101 ? 11.101 6.141 -14.672 1.00 97.44 101 SER A N 1
ATOM 796 C CA . SER A 1 101 ? 12.067 5.275 -15.355 1.00 97.44 101 SER A CA 1
ATOM 797 C C . SER A 1 101 ? 11.448 4.095 -16.087 1.00 97.44 101 SER A C 1
ATOM 799 O O . SER A 1 101 ? 12.190 3.362 -16.724 1.00 97.44 101 SER A O 1
ATOM 801 N N . TRP A 1 102 ? 10.144 3.855 -15.947 1.00 97.12 102 TRP A N 1
ATOM 802 C CA . TRP A 1 102 ? 9.479 2.707 -16.557 1.00 97.12 102 TRP A CA 1
ATOM 803 C C . TRP A 1 102 ? 9.627 2.717 -18.092 1.00 97.12 102 TRP A C 1
ATOM 805 O O . TRP A 1 102 ? 9.428 3.774 -18.697 1.00 97.12 102 TRP A O 1
ATOM 815 N N . PRO A 1 103 ? 9.878 1.559 -18.740 1.00 97.56 103 PRO A N 1
ATOM 816 C CA . PRO A 1 103 ? 9.952 0.200 -18.180 1.00 97.56 103 PRO A CA 1
ATOM 817 C C . PRO A 1 103 ? 11.310 -0.179 -17.568 1.00 97.56 103 PRO A C 1
ATOM 819 O O . PRO A 1 103 ? 11.441 -1.254 -16.975 1.00 97.56 103 PRO A O 1
ATOM 822 N N . GLU A 1 104 ? 12.321 0.673 -17.691 1.00 97.44 104 GLU A N 1
ATOM 823 C CA . GLU A 1 104 ? 13.656 0.438 -17.163 1.00 97.44 104 GLU A CA 1
ATOM 824 C C . GLU A 1 104 ? 13.768 0.676 -15.644 1.00 97.44 104 GLU A C 1
ATOM 826 O O . GLU A 1 104 ? 12.872 1.166 -14.945 1.00 97.44 104 GLU A O 1
ATOM 831 N N . ARG A 1 105 ? 14.931 0.306 -15.099 1.00 94.75 105 ARG A N 1
ATOM 832 C CA . ARG A 1 105 ? 15.324 0.599 -13.719 1.00 94.75 105 ARG A CA 1
ATOM 833 C C . ARG A 1 105 ? 16.647 1.345 -13.717 1.00 94.75 105 ARG A C 1
ATOM 835 O O . ARG A 1 105 ? 17.574 0.978 -14.434 1.00 94.75 105 ARG A O 1
ATOM 842 N N . ILE A 1 106 ? 16.732 2.368 -12.875 1.00 93.31 106 ILE A N 1
ATOM 843 C CA . ILE A 1 106 ? 17.937 3.179 -12.695 1.00 93.31 106 ILE A CA 1
ATOM 844 C C . ILE A 1 106 ? 18.675 2.697 -11.445 1.00 93.31 106 ILE A C 1
ATOM 846 O O . ILE A 1 106 ? 18.063 2.371 -10.429 1.00 93.31 106 ILE A O 1
ATOM 850 N N . TYR A 1 107 ? 20.004 2.649 -11.523 1.00 91.75 107 TYR A N 1
ATOM 851 C CA . TYR A 1 107 ? 20.850 2.322 -10.382 1.00 91.75 107 TYR A CA 1
ATOM 852 C C . TYR A 1 107 ? 20.724 3.376 -9.267 1.00 91.75 107 TYR A C 1
ATOM 854 O O . TYR A 1 107 ? 20.822 4.577 -9.518 1.00 91.75 107 TYR A O 1
ATOM 862 N N . CYS A 1 108 ? 20.570 2.920 -8.023 1.00 90.25 108 CYS A N 1
ATOM 863 C CA . CYS A 1 108 ? 20.621 3.754 -6.823 1.00 90.25 108 CYS A CA 1
ATOM 864 C C . CYS A 1 108 ? 21.773 3.294 -5.926 1.00 90.25 108 CYS A C 1
ATOM 866 O O . CYS A 1 108 ? 21.947 2.099 -5.695 1.00 90.25 108 CYS A O 1
ATOM 868 N N . SER A 1 109 ? 22.562 4.243 -5.420 1.00 90.12 109 SER A N 1
ATOM 869 C CA . SER A 1 109 ? 23.680 3.934 -4.523 1.00 90.12 109 SER A CA 1
ATOM 870 C C . SER A 1 109 ? 23.202 3.629 -3.102 1.00 90.12 109 SER A C 1
ATOM 872 O O . SER A 1 109 ? 22.218 4.216 -2.651 1.00 90.12 109 SER A O 1
ATOM 874 N N . GLU A 1 110 ? 23.956 2.813 -2.359 1.00 88.94 110 GLU A N 1
ATOM 875 C CA . GLU A 1 110 ? 23.656 2.501 -0.949 1.00 88.94 110 GLU A CA 1
ATOM 876 C C . GLU A 1 110 ? 23.729 3.717 -0.018 1.00 88.94 110 GLU A C 1
ATOM 878 O O . GLU A 1 110 ? 23.108 3.732 1.040 1.00 88.94 110 GLU A O 1
ATOM 883 N N . VAL A 1 111 ? 24.435 4.770 -0.438 1.00 84.31 111 VAL A N 1
ATOM 884 C CA . VAL A 1 111 ? 24.497 6.046 0.286 1.00 84.31 111 VAL A CA 1
ATOM 885 C C . VAL A 1 111 ? 23.154 6.775 0.224 1.00 84.31 111 VAL A C 1
ATOM 887 O O . VAL A 1 111 ? 22.735 7.405 1.191 1.00 84.31 111 VAL A O 1
ATOM 890 N N . THR A 1 112 ? 22.471 6.713 -0.921 1.00 80.00 112 THR A N 1
ATOM 891 C CA . THR A 1 112 ? 21.180 7.386 -1.132 1.00 80.00 112 THR A CA 1
ATOM 892 C C . THR A 1 112 ? 20.002 6.497 -0.737 1.00 80.00 112 THR A C 1
ATOM 894 O O . THR A 1 112 ? 18.964 7.009 -0.299 1.00 80.00 112 THR A O 1
ATOM 897 N N . TRP A 1 113 ? 20.171 5.181 -0.905 1.00 88.50 113 TRP A N 1
ATOM 898 C CA . TRP A 1 113 ? 19.163 4.163 -0.653 1.00 88.50 113 TRP A CA 1
ATOM 899 C C . TRP A 1 113 ? 19.775 2.899 -0.053 1.00 88.50 113 TRP A C 1
ATOM 901 O O . TRP A 1 113 ? 20.348 2.091 -0.787 1.00 88.50 113 TRP A O 1
ATOM 911 N N . PRO A 1 114 ? 19.651 2.687 1.263 1.00 89.19 114 PRO A N 1
ATOM 912 C CA . PRO A 1 114 ? 20.140 1.459 1.864 1.00 89.19 114 PRO A CA 1
ATOM 913 C C . PRO A 1 114 ? 19.374 0.261 1.297 1.00 89.19 114 PRO A C 1
ATOM 915 O O . PRO A 1 114 ? 18.160 0.333 1.067 1.00 89.19 114 PRO A O 1
ATOM 918 N N . ARG A 1 115 ? 20.081 -0.856 1.094 1.00 91.00 115 ARG A N 1
ATOM 919 C CA . ARG A 1 115 ? 19.437 -2.124 0.737 1.00 91.00 115 ARG A CA 1
ATOM 920 C C . ARG A 1 115 ? 18.469 -2.538 1.843 1.00 91.00 115 ARG A C 1
ATOM 922 O O . ARG A 1 115 ? 18.683 -2.235 3.014 1.00 91.00 115 ARG A O 1
ATOM 929 N N . LEU A 1 116 ? 17.382 -3.194 1.452 1.00 92.25 116 LEU A N 1
ATOM 930 C CA . LEU A 1 116 ? 16.470 -3.802 2.410 1.00 92.25 116 LEU A CA 1
ATOM 931 C C . LEU A 1 116 ? 17.175 -5.000 3.053 1.00 92.25 116 LEU A C 1
ATOM 933 O O . LEU A 1 116 ? 17.601 -5.904 2.334 1.00 92.25 116 LEU A O 1
ATOM 937 N N . ASP A 1 117 ? 17.294 -4.982 4.377 1.00 91.62 117 ASP A N 1
ATOM 938 C CA . ASP A 1 117 ? 17.772 -6.118 5.164 1.00 91.62 117 ASP A CA 1
ATOM 939 C C . ASP A 1 117 ? 16.563 -6.849 5.755 1.00 91.62 117 ASP A C 1
ATOM 941 O O . ASP A 1 117 ? 15.688 -6.224 6.357 1.00 91.62 117 ASP A O 1
ATOM 945 N N . LEU A 1 118 ? 16.483 -8.153 5.503 1.00 90.88 118 LEU A N 1
ATOM 946 C CA . LEU A 1 118 ? 15.388 -9.014 5.956 1.00 90.88 118 LEU A CA 1
ATOM 947 C C . LEU A 1 118 ? 15.798 -9.909 7.135 1.00 90.88 118 LEU A C 1
ATOM 949 O O . LEU A 1 118 ? 14.944 -10.637 7.644 1.00 90.88 118 LEU A O 1
ATOM 953 N N . CYS A 1 119 ? 17.078 -9.892 7.516 1.00 85.75 119 CYS A N 1
ATOM 954 C CA . CYS A 1 119 ? 17.667 -10.758 8.533 1.00 85.75 119 CYS A CA 1
ATOM 955 C C . CYS A 1 119 ? 17.713 -10.107 9.921 1.00 85.75 119 CYS A C 1
ATOM 957 O O . CYS A 1 119 ? 17.773 -8.861 10.017 1.00 85.75 119 CYS A O 1
#